Protein AF-A0A536UI67-F1 (afdb_monomer_lite)

Sequence (91 aa):
SKNPADYYISTVQLSTEPYGIIVRKGDPDFKKVADGAITAVMKSGEITKIYAKWFLSPIPPKNGNLNVPMSDALKKVIANPTDSGDPASYK

pLDDT: mean 90.35, std 6.57, range [58.56, 97.31]

Foldseek 3Di:
DVDPVVDDDDPDDPDDFDDDDDDDPPCVVVVCVRLVVVLCCLVVVVVVVVCCPQAVFQDDDVRDHNVDDDDQLNVQCSVPPDPDRDVVSRD

Secondary structure (DSSP, 8-state):
--SGGG----S-------------TT-HHHHHHHHHHHHHHHHTTHHHHHHHHHHSS-BTTTTB----PPPHHHHHHHHS------GGGT-

Structure (mmCIF, N/CA/C/O backbone):
data_AF-A0A536UI67-F1
#
_entry.id   AF-A0A536UI67-F1
#
loop_
_atom_site.group_PDB
_atom_site.id
_atom_site.type_symbol
_atom_site.label_atom_id
_atom_site.label_alt_id
_atom_site.label_comp_id
_atom_site.label_asym_id
_atom_site.label_entity_id
_atom_site.label_seq_id
_atom_site.pdbx_PDB_ins_code
_atom_site.Cartn_x
_atom_site.Cartn_y
_atom_site.Cartn_z
_atom_site.occupancy
_atom_site.B_iso_or_equiv
_atom_site.auth_seq_id
_atom_site.auth_comp_id
_atom_site.auth_asym_id
_atom_site.auth_atom_id
_atom_site.pdbx_PDB_model_num
ATOM 1 N N . SER A 1 1 ? 17.904 6.073 -24.801 1.00 58.56 1 SER A N 1
ATOM 2 C CA . SER A 1 1 ? 18.037 4.678 -25.238 1.00 58.56 1 SER A CA 1
ATOM 3 C C . SER A 1 1 ? 16.661 4.084 -25.529 1.00 58.56 1 SER A C 1
ATOM 5 O O . SER A 1 1 ? 15.681 4.530 -24.947 1.00 58.56 1 SER A O 1
ATOM 7 N N . LYS A 1 2 ? 16.564 3.121 -26.455 1.00 78.94 2 LYS A N 1
ATOM 8 C CA . LYS A 1 2 ? 15.337 2.337 -26.697 1.00 78.94 2 LYS A CA 1
ATOM 9 C C . LYS A 1 2 ? 15.245 1.095 -25.791 1.00 78.94 2 LYS A C 1
ATOM 11 O O . LYS A 1 2 ? 14.171 0.511 -25.703 1.00 78.94 2 LYS A O 1
ATOM 16 N N . ASN A 1 3 ? 16.338 0.727 -25.112 1.00 80.38 3 ASN A N 1
ATOM 17 C CA . ASN A 1 3 ? 16.414 -0.421 -24.212 1.00 80.38 3 ASN A CA 1
ATOM 18 C C . ASN A 1 3 ? 16.260 0.047 -22.754 1.00 80.38 3 ASN A C 1
ATOM 20 O O . ASN A 1 3 ? 17.102 0.807 -22.275 1.00 80.38 3 ASN A O 1
ATOM 24 N N . PRO A 1 4 ? 15.225 -0.404 -22.021 1.00 77.25 4 PRO A N 1
ATOM 25 C CA . PRO A 1 4 ? 15.024 -0.036 -20.617 1.00 77.25 4 PRO A CA 1
ATOM 26 C C . PRO A 1 4 ? 16.189 -0.421 -19.694 1.00 77.25 4 PRO A C 1
ATOM 28 O O . PRO A 1 4 ? 16.404 0.243 -18.689 1.00 77.25 4 PRO A O 1
ATOM 31 N N . ALA A 1 5 ? 16.952 -1.459 -20.052 1.00 80.69 5 ALA A N 1
ATOM 32 C CA . ALA A 1 5 ? 18.100 -1.941 -19.283 1.00 80.69 5 ALA A CA 1
ATOM 33 C C . ALA A 1 5 ? 19.288 -0.961 -19.245 1.00 80.69 5 ALA A C 1
ATOM 35 O O . ALA A 1 5 ? 20.154 -1.096 -18.388 1.00 80.69 5 ALA A O 1
ATOM 36 N N . ASP A 1 6 ? 19.315 0.038 -20.131 1.00 86.38 6 ASP A N 1
ATOM 37 C CA . ASP A 1 6 ? 20.372 1.057 -20.153 1.00 86.38 6 ASP A CA 1
ATOM 38 C C . ASP A 1 6 ? 20.122 2.184 -19.132 1.00 86.38 6 ASP A C 1
ATOM 40 O O . ASP A 1 6 ? 20.909 3.126 -19.028 1.00 86.38 6 ASP A O 1
ATOM 44 N N . TYR A 1 7 ? 18.999 2.129 -18.411 1.00 84.44 7 TYR A N 1
ATOM 45 C CA . TYR A 1 7 ? 18.609 3.100 -17.398 1.00 84.44 7 TYR A CA 1
ATOM 46 C C . TYR A 1 7 ? 18.764 2.495 -16.004 1.00 84.44 7 TYR A C 1
ATOM 48 O O . TYR A 1 7 ? 18.456 1.324 -15.788 1.00 84.44 7 TYR A O 1
ATOM 56 N N . TYR A 1 8 ? 19.184 3.310 -15.036 1.00 84.56 8 TYR A N 1
ATOM 57 C CA . TYR A 1 8 ? 19.240 2.918 -13.631 1.00 84.56 8 TYR A CA 1
ATOM 58 C C . TYR A 1 8 ? 18.398 3.873 -12.783 1.00 84.56 8 TYR A C 1
ATOM 60 O O . TYR A 1 8 ? 18.331 5.074 -13.050 1.00 84.56 8 TYR A O 1
ATOM 68 N N . ILE A 1 9 ? 17.756 3.333 -11.749 1.00 82.75 9 ILE A N 1
ATOM 69 C CA . ILE A 1 9 ? 17.102 4.136 -10.717 1.00 82.75 9 ILE A CA 1
ATOM 70 C C . ILE A 1 9 ? 18.161 4.455 -9.664 1.00 82.75 9 ILE A C 1
ATOM 72 O O . ILE A 1 9 ? 18.794 3.549 -9.122 1.00 82.75 9 ILE A O 1
ATOM 76 N N . SER A 1 10 ? 18.378 5.742 -9.395 1.00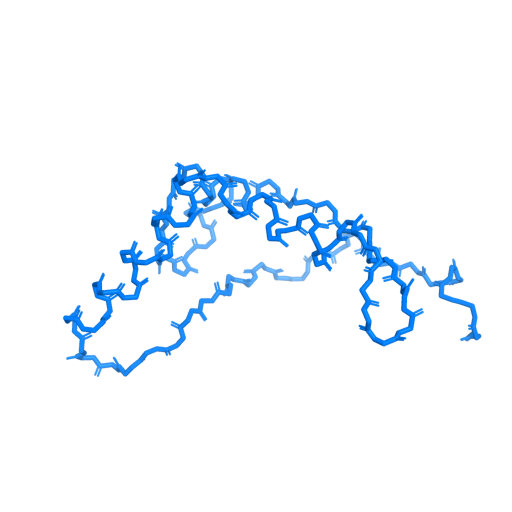 84.88 10 SER A N 1
ATOM 77 C CA . SER A 1 10 ? 19.305 6.178 -8.349 1.00 84.88 10 SER A CA 1
ATOM 78 C C . SER A 1 10 ? 18.867 5.663 -6.979 1.00 84.88 10 SER A C 1
ATOM 80 O O . SER A 1 10 ? 17.681 5.654 -6.658 1.00 84.88 10 SER A O 1
ATOM 82 N N . THR A 1 11 ? 19.834 5.286 -6.147 1.00 81.94 11 THR A N 1
ATOM 83 C CA . THR A 1 11 ? 19.601 4.910 -4.745 1.00 81.94 11 THR A CA 1
ATOM 84 C C . THR A 1 11 ? 19.428 6.122 -3.828 1.00 81.94 11 THR A C 1
ATOM 86 O O . THR A 1 11 ? 19.064 5.964 -2.664 1.00 81.94 11 THR A O 1
ATOM 89 N N . VAL A 1 12 ? 19.672 7.338 -4.331 1.00 84.25 12 VAL A N 1
ATOM 90 C CA . VAL A 1 12 ? 19.459 8.580 -3.581 1.00 84.25 12 VAL A CA 1
ATOM 91 C C . VAL A 1 12 ? 17.961 8.846 -3.465 1.00 84.25 12 VAL A C 1
ATOM 93 O O . VAL A 1 12 ? 17.296 9.162 -4.451 1.00 84.25 12 VAL A O 1
ATOM 96 N N . GLN A 1 13 ? 17.436 8.746 -2.247 1.00 78.00 13 GLN A N 1
ATOM 97 C CA . GLN A 1 13 ? 16.037 9.025 -1.947 1.00 78.00 13 GLN A CA 1
ATOM 98 C C . GLN A 1 13 ? 15.872 10.488 -1.515 1.00 78.00 13 GLN A C 1
ATOM 100 O O . GLN A 1 13 ? 16.431 10.903 -0.503 1.00 78.00 13 GLN A O 1
ATOM 105 N N . LEU A 1 14 ? 15.121 11.275 -2.292 1.00 81.56 14 LEU A N 1
ATOM 106 C CA . LEU A 1 14 ? 14.901 12.707 -2.025 1.00 81.56 14 LEU A CA 1
ATOM 107 C C . LEU A 1 14 ? 13.805 12.950 -0.975 1.00 81.56 14 LEU A C 1
ATOM 109 O O . LEU A 1 14 ? 13.907 13.871 -0.169 1.00 81.56 14 LEU A O 1
ATOM 113 N N . SER A 1 15 ? 12.770 12.113 -0.973 1.00 79.12 15 SER A N 1
ATOM 114 C CA . SER A 1 15 ? 11.652 12.147 -0.029 1.00 79.12 15 SER A CA 1
ATOM 115 C C . SER A 1 15 ? 11.056 10.743 0.129 1.00 79.12 15 SER A C 1
ATOM 117 O O . SER A 1 15 ? 11.273 9.852 -0.697 1.00 79.12 15 SER A O 1
ATOM 119 N N . THR A 1 16 ? 10.311 10.525 1.214 1.00 79.75 16 THR A N 1
ATOM 120 C CA . THR A 1 16 ? 9.461 9.338 1.375 1.00 79.75 16 THR A CA 1
ATOM 121 C C . THR A 1 16 ? 8.020 9.802 1.455 1.00 79.75 16 THR A C 1
ATOM 123 O O . THR A 1 16 ? 7.623 10.406 2.449 1.00 79.75 16 THR A O 1
ATOM 126 N N . GLU A 1 17 ? 7.250 9.513 0.414 1.00 83.94 17 GLU A N 1
ATOM 127 C CA . GLU A 1 17 ? 5.877 9.991 0.274 1.00 83.94 17 GLU A CA 1
ATOM 128 C C . GLU A 1 17 ? 4.904 8.818 0.445 1.00 83.94 17 GLU A C 1
ATOM 130 O O . GLU A 1 17 ? 4.938 7.878 -0.355 1.00 83.94 17 GLU A O 1
ATOM 135 N N . PRO A 1 18 ? 4.064 8.822 1.494 1.00 86.62 18 PRO A N 1
ATOM 136 C CA . PRO A 1 18 ? 3.072 7.780 1.693 1.00 86.62 18 PRO A CA 1
ATOM 137 C C . PRO A 1 18 ? 1.901 7.998 0.732 1.00 86.62 18 PRO A C 1
ATOM 139 O O . PRO A 1 18 ? 1.389 9.109 0.592 1.00 86.62 18 PRO A O 1
ATOM 142 N N . TYR A 1 19 ? 1.461 6.932 0.065 1.00 87.12 19 TYR A N 1
ATOM 143 C CA . TYR A 1 19 ? 0.282 6.977 -0.801 1.00 87.12 19 TYR A CA 1
ATOM 144 C C . TYR A 1 19 ? -0.949 6.523 -0.023 1.00 87.12 19 TYR A C 1
ATOM 146 O O . TYR A 1 19 ? -0.923 5.494 0.649 1.00 87.12 19 TYR A O 1
ATOM 154 N N . GLY A 1 20 ? -2.037 7.278 -0.149 1.00 90.19 20 GLY A N 1
ATOM 155 C CA . GLY A 1 20 ? -3.303 6.998 0.518 1.00 90.19 20 GLY A CA 1
ATOM 156 C C . GLY A 1 20 ? -4.501 7.276 -0.382 1.00 90.19 20 GLY A C 1
ATOM 157 O O . GLY A 1 20 ? -4.399 7.971 -1.395 1.00 90.19 20 GLY A O 1
ATOM 158 N N . ILE A 1 21 ? -5.653 6.727 -0.001 1.00 91.56 21 ILE A N 1
ATOM 159 C CA . ILE A 1 21 ? -6.927 7.027 -0.657 1.00 91.56 21 ILE A CA 1
ATOM 160 C C . ILE A 1 21 ? -7.412 8.385 -0.155 1.00 91.56 21 ILE A C 1
ATOM 162 O O . ILE A 1 21 ? -7.612 8.583 1.042 1.00 91.56 21 ILE A O 1
ATOM 166 N N . ILE A 1 22 ? -7.618 9.320 -1.080 1.00 91.75 22 ILE A N 1
ATOM 167 C CA . ILE A 1 22 ? -8.143 10.644 -0.753 1.00 91.75 22 ILE A CA 1
ATOM 168 C C . ILE A 1 22 ? -9.655 10.540 -0.553 1.00 91.75 22 ILE A C 1
ATOM 170 O O . ILE A 1 22 ? -10.382 10.059 -1.421 1.00 91.75 22 ILE A O 1
ATOM 174 N N . VAL A 1 23 ? -10.126 11.035 0.588 1.00 92.94 23 VAL A N 1
ATOM 175 C CA . VAL A 1 23 ? -11.546 11.115 0.941 1.00 92.94 23 VAL A CA 1
ATOM 176 C C . VAL A 1 23 ? -11.921 12.552 1.298 1.00 92.94 23 VAL A C 1
ATOM 178 O O . VAL A 1 23 ? -11.053 13.396 1.532 1.00 92.94 23 VAL A O 1
ATOM 181 N N . ARG A 1 24 ? -13.224 12.856 1.336 1.00 96.19 24 ARG A N 1
ATOM 182 C CA . ARG A 1 24 ? -13.694 14.182 1.759 1.00 96.19 24 ARG A CA 1
ATOM 183 C C . ARG A 1 24 ? -13.290 14.457 3.208 1.00 96.19 24 ARG A C 1
ATOM 185 O O . ARG A 1 24 ? -13.416 13.602 4.081 1.00 96.19 24 ARG A O 1
ATOM 192 N N . LYS A 1 25 ? -12.848 15.686 3.471 1.00 95.12 25 LYS A N 1
ATOM 193 C CA . LYS A 1 25 ? -12.557 16.154 4.829 1.00 95.12 25 LYS A CA 1
ATOM 194 C C . LYS A 1 25 ? -13.854 16.248 5.642 1.00 95.12 25 LYS A C 1
ATOM 196 O O . LYS A 1 25 ? -14.849 16.754 5.136 1.00 95.12 25 LYS A O 1
ATOM 201 N N . GLY A 1 26 ? -13.812 15.819 6.905 1.00 95.50 26 GLY A N 1
ATOM 202 C CA . GLY A 1 26 ? -14.953 15.903 7.827 1.00 95.50 26 GLY A CA 1
ATOM 203 C C . GLY A 1 26 ? -15.974 14.768 7.701 1.00 95.50 26 GLY A C 1
ATOM 204 O O . GLY A 1 26 ? -17.048 14.876 8.278 1.00 95.50 26 GLY A O 1
ATOM 205 N N . ASP A 1 27 ? -15.643 13.695 6.978 1.00 96.94 27 ASP A N 1
ATOM 206 C CA . ASP A 1 27 ? -16.497 12.515 6.781 1.00 96.94 27 ASP A CA 1
ATOM 207 C C . ASP A 1 27 ? -15.873 11.282 7.483 1.00 96.94 27 ASP A C 1
ATOM 209 O O . ASP A 1 27 ? -15.254 10.432 6.832 1.00 96.94 27 ASP A O 1
ATOM 213 N N . PRO A 1 28 ? -15.917 11.213 8.833 1.00 96.06 28 PRO A N 1
ATOM 214 C CA . PRO A 1 28 ? -15.246 10.157 9.594 1.00 96.06 28 PRO A CA 1
ATOM 215 C C . PRO A 1 28 ? -15.870 8.777 9.366 1.00 96.06 28 PRO A C 1
ATOM 217 O O . PRO A 1 28 ? -15.158 7.774 9.413 1.00 96.06 28 PRO A O 1
ATOM 220 N N . ASP A 1 29 ? -17.170 8.716 9.077 1.00 97.31 29 ASP A N 1
ATOM 221 C CA . ASP A 1 29 ? -17.868 7.458 8.819 1.00 97.31 29 ASP A CA 1
ATOM 222 C C . ASP A 1 29 ? -17.407 6.840 7.500 1.00 97.31 29 ASP A C 1
ATOM 224 O O . ASP A 1 29 ? -17.054 5.657 7.460 1.00 97.31 29 ASP A O 1
ATOM 228 N N . PHE A 1 30 ? -17.310 7.639 6.431 1.00 96.75 30 PHE A N 1
ATOM 229 C CA . PHE A 1 30 ? -16.771 7.143 5.169 1.00 96.75 30 PHE A CA 1
ATOM 230 C C . PHE A 1 30 ? -15.293 6.770 5.288 1.00 96.75 30 PHE A C 1
ATOM 232 O O . PHE A 1 30 ? -14.878 5.722 4.788 1.00 96.75 30 PHE A O 1
ATOM 239 N N . LYS A 1 31 ? -14.501 7.581 6.004 1.00 96.44 31 LYS A N 1
ATOM 240 C CA . LYS A 1 31 ? -13.100 7.253 6.289 1.00 96.44 31 LYS A CA 1
ATOM 241 C C . LYS A 1 31 ? -12.978 5.900 6.994 1.00 96.44 31 LYS A C 1
ATOM 243 O O . LYS A 1 31 ? -12.198 5.066 6.549 1.00 96.44 31 LYS A O 1
ATOM 248 N N . LYS A 1 32 ? -13.797 5.633 8.014 1.00 96.38 32 LYS A N 1
ATOM 249 C CA . LYS A 1 32 ? -13.795 4.352 8.736 1.00 96.38 32 LYS A CA 1
ATOM 250 C C . LYS A 1 32 ? -14.077 3.161 7.817 1.00 96.38 32 LYS A C 1
ATOM 252 O O . LYS A 1 32 ? -13.451 2.114 7.972 1.00 96.38 32 LYS A O 1
ATOM 257 N N . VAL A 1 33 ? -14.995 3.307 6.860 1.00 97.06 33 VAL A N 1
ATOM 258 C CA . VAL A 1 33 ? -15.278 2.260 5.864 1.00 97.06 33 VAL A CA 1
ATOM 259 C C . VAL A 1 33 ? -14.068 2.028 4.956 1.00 97.06 33 VAL A C 1
ATOM 261 O O . VAL A 1 33 ? -13.671 0.879 4.756 1.00 97.06 33 VAL A O 1
ATOM 264 N N . ALA A 1 34 ? -13.458 3.100 4.442 1.00 96.06 34 ALA A N 1
ATOM 265 C CA . ALA A 1 34 ? -12.276 3.010 3.586 1.00 96.06 34 ALA A CA 1
ATOM 266 C C . ALA A 1 34 ? -11.083 2.370 4.319 1.00 96.06 34 ALA A C 1
ATOM 268 O O . ALA A 1 34 ? -10.496 1.406 3.822 1.00 96.06 34 ALA A O 1
ATOM 269 N N . ASP A 1 35 ? -10.777 2.842 5.529 1.00 96.25 35 ASP A N 1
ATOM 270 C CA . ASP A 1 35 ? -9.702 2.307 6.369 1.00 96.25 35 ASP A CA 1
ATOM 271 C C . ASP A 1 35 ? -9.947 0.832 6.710 1.00 96.25 35 ASP A C 1
ATOM 273 O O . ASP A 1 35 ? -9.027 0.012 6.660 1.00 96.25 35 ASP A O 1
ATOM 277 N N . GLY A 1 36 ? -11.198 0.474 7.020 1.00 96.56 36 GLY A N 1
ATOM 278 C CA . GLY A 1 36 ? -11.600 -0.899 7.312 1.00 96.56 36 GLY A CA 1
ATOM 279 C C . GLY A 1 36 ? -11.384 -1.839 6.126 1.00 96.56 36 GLY A C 1
ATOM 280 O O . GLY A 1 36 ? -10.813 -2.917 6.299 1.00 96.56 36 GLY A O 1
ATOM 281 N N . ALA A 1 37 ? -11.771 -1.419 4.918 1.00 96.50 37 ALA A N 1
ATOM 282 C CA . ALA A 1 37 ? -11.573 -2.203 3.701 1.00 96.50 37 ALA A CA 1
ATOM 283 C C . ALA A 1 37 ? -10.082 -2.430 3.399 1.00 96.50 37 ALA A C 1
ATOM 285 O O . ALA A 1 37 ? -9.667 -3.558 3.130 1.00 96.50 37 ALA A O 1
ATOM 286 N N . ILE A 1 38 ? -9.257 -1.385 3.505 1.00 95.62 38 ILE A N 1
ATOM 287 C CA . ILE A 1 38 ? -7.811 -1.489 3.264 1.00 95.62 38 ILE A CA 1
ATOM 288 C C . ILE A 1 38 ? -7.131 -2.353 4.328 1.00 95.62 38 ILE A C 1
ATOM 290 O O . ILE A 1 38 ? -6.338 -3.236 3.996 1.00 95.62 38 ILE A O 1
ATOM 294 N N . THR A 1 39 ? -7.496 -2.171 5.597 1.00 95.88 39 THR A N 1
ATOM 295 C CA . THR A 1 39 ? -6.984 -2.989 6.703 1.00 95.88 39 THR A CA 1
ATOM 296 C C . THR A 1 39 ? -7.330 -4.464 6.511 1.00 95.88 39 THR A C 1
ATOM 298 O O . THR A 1 39 ? -6.491 -5.325 6.778 1.00 95.88 39 THR A O 1
ATOM 301 N N . ALA A 1 40 ? -8.536 -4.777 6.029 1.00 96.88 40 ALA A N 1
ATOM 302 C CA . ALA A 1 40 ? -8.943 -6.151 5.749 1.00 96.88 40 ALA A CA 1
ATOM 303 C C . ALA A 1 40 ? -8.064 -6.799 4.666 1.00 96.88 40 ALA A C 1
ATOM 305 O O . ALA A 1 40 ? -7.586 -7.912 4.873 1.00 96.88 40 ALA A O 1
ATOM 306 N N . VAL A 1 41 ? -7.779 -6.086 3.570 1.00 96.81 41 VAL A N 1
ATOM 307 C CA . VAL A 1 41 ? -6.900 -6.560 2.479 1.00 96.81 41 VAL A CA 1
ATOM 308 C C . VAL A 1 41 ? -5.457 -6.773 2.952 1.00 96.81 41 VAL A C 1
ATOM 310 O O . VAL A 1 41 ? -4.782 -7.714 2.525 1.00 96.81 41 VAL A O 1
ATOM 313 N N . MET A 1 42 ? -4.960 -5.905 3.838 1.00 95.06 42 MET A N 1
ATOM 314 C CA . MET A 1 42 ? -3.626 -6.059 4.424 1.00 95.06 42 MET A CA 1
ATOM 315 C C . MET A 1 42 ? -3.565 -7.284 5.343 1.00 95.06 42 MET A C 1
ATOM 317 O O . MET A 1 42 ? -2.696 -8.138 5.171 1.00 95.06 42 MET A O 1
ATOM 321 N N . LYS A 1 43 ? -4.522 -7.416 6.271 1.00 94.25 43 LYS A N 1
ATOM 322 C CA . LYS A 1 43 ? -4.560 -8.511 7.256 1.00 94.25 43 LYS A CA 1
ATOM 323 C C . LYS A 1 43 ? -4.874 -9.875 6.648 1.00 94.25 43 LYS A C 1
ATOM 325 O O . LYS A 1 43 ? -4.399 -10.881 7.166 1.00 94.25 43 LYS A O 1
ATOM 330 N N . SER A 1 44 ? -5.646 -9.929 5.564 1.00 96.50 44 SER A N 1
ATOM 331 C CA . SER A 1 44 ? -5.917 -11.176 4.838 1.00 96.50 44 SER A CA 1
ATOM 332 C C . SER A 1 44 ? -4.691 -11.700 4.079 1.00 96.50 44 SER A C 1
ATOM 334 O O . SER A 1 44 ? -4.684 -12.847 3.634 1.00 96.50 44 SER A O 1
ATOM 336 N N . GLY A 1 45 ? -3.657 -10.869 3.898 1.00 94.56 45 GLY A N 1
ATOM 337 C CA . GLY A 1 45 ? -2.491 -11.180 3.073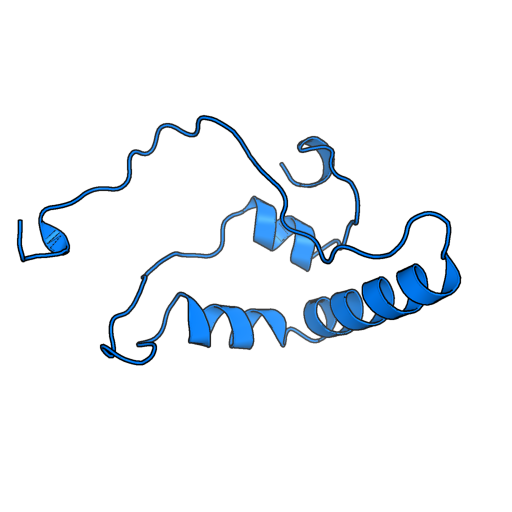 1.00 94.56 45 GLY A CA 1
ATOM 338 C C . GLY A 1 45 ? -2.752 -11.070 1.566 1.00 94.56 45 GLY A C 1
ATOM 339 O O . GLY A 1 45 ? -1.844 -11.310 0.766 1.00 94.56 45 GLY A O 1
ATOM 340 N N . GLU A 1 46 ? -3.959 -10.673 1.147 1.00 96.75 46 GLU A N 1
ATOM 341 C CA . GLU A 1 46 ? -4.290 -10.426 -0.262 1.00 96.75 46 GLU A CA 1
ATOM 342 C C . GLU A 1 46 ? -3.400 -9.348 -0.878 1.00 96.75 46 GLU A C 1
ATOM 344 O O . GLU A 1 46 ? -3.041 -9.446 -2.056 1.00 96.75 46 GLU A O 1
ATOM 349 N N . ILE A 1 47 ? -2.962 -8.376 -0.072 1.00 96.56 47 ILE A N 1
ATOM 350 C CA . ILE A 1 47 ? -2.025 -7.336 -0.501 1.00 96.56 47 ILE A CA 1
ATOM 351 C C . ILE A 1 47 ? -0.745 -7.908 -1.125 1.00 96.56 47 ILE A C 1
ATOM 353 O O . ILE A 1 47 ? -0.253 -7.361 -2.109 1.00 96.56 47 ILE A O 1
ATOM 357 N N . THR A 1 48 ? -0.241 -9.047 -0.643 1.00 95.19 48 THR A N 1
ATOM 358 C CA . THR A 1 48 ? 0.958 -9.693 -1.198 1.00 95.19 48 THR A CA 1
ATOM 359 C C . THR A 1 48 ? 0.710 -10.199 -2.617 1.00 95.19 48 THR A C 1
ATOM 361 O O . THR A 1 48 ? 1.561 -10.037 -3.491 1.00 95.19 48 THR A O 1
ATOM 364 N N . LYS A 1 49 ? -0.478 -10.759 -2.882 1.00 96.62 49 LYS A N 1
ATOM 365 C CA . LYS A 1 49 ? -0.877 -11.216 -4.225 1.00 96.62 49 LYS A CA 1
ATOM 366 C C . LYS A 1 49 ? -1.073 -10.034 -5.171 1.00 96.62 49 LYS A C 1
ATOM 368 O O . LYS A 1 49 ? -0.627 -10.084 -6.317 1.00 96.62 49 LYS A O 1
ATOM 373 N N . ILE A 1 50 ? -1.707 -8.967 -4.685 1.00 96.62 50 ILE A N 1
ATOM 374 C CA . ILE A 1 50 ? -1.896 -7.722 -5.439 1.00 96.62 50 ILE A CA 1
ATOM 375 C C . ILE A 1 50 ? -0.532 -7.126 -5.806 1.00 96.62 50 ILE A C 1
ATOM 377 O O . ILE A 1 50 ? -0.299 -6.809 -6.972 1.00 96.62 50 ILE A O 1
ATOM 381 N N . TYR A 1 51 ? 0.388 -7.038 -4.844 1.00 96.62 51 TYR A N 1
ATOM 382 C CA . TYR A 1 51 ? 1.730 -6.510 -5.067 1.00 96.62 51 TYR A CA 1
ATOM 383 C C . TYR A 1 51 ? 2.506 -7.356 -6.082 1.00 96.62 51 TYR A C 1
ATOM 385 O O . TYR A 1 51 ? 3.048 -6.824 -7.049 1.00 96.62 51 TYR A O 1
ATOM 393 N N . ALA A 1 52 ? 2.498 -8.683 -5.919 1.00 96.56 52 ALA A N 1
ATOM 394 C CA . ALA A 1 52 ? 3.178 -9.596 -6.832 1.00 96.56 52 ALA A CA 1
ATOM 395 C C . ALA A 1 52 ? 2.670 -9.467 -8.276 1.00 96.56 52 ALA A C 1
ATOM 397 O O . ALA A 1 52 ? 3.474 -9.453 -9.207 1.00 96.56 52 ALA A O 1
ATOM 398 N N . LYS A 1 53 ? 1.353 -9.313 -8.467 1.00 95.50 53 LYS A N 1
ATOM 399 C CA . LYS A 1 53 ? 0.747 -9.130 -9.791 1.00 95.50 53 LYS A CA 1
ATOM 400 C C . LYS A 1 53 ? 1.226 -7.854 -10.483 1.00 95.50 53 LYS A C 1
ATOM 402 O O . LYS A 1 53 ? 1.483 -7.889 -11.679 1.00 95.50 53 LYS A O 1
ATOM 407 N N . TRP A 1 54 ? 1.303 -6.740 -9.757 1.00 95.88 54 TRP A N 1
ATOM 408 C CA . TRP A 1 54 ? 1.533 -5.430 -10.373 1.00 95.88 54 TRP A CA 1
ATOM 409 C C . TRP A 1 54 ? 2.999 -4.992 -10.408 1.00 95.88 54 TRP A C 1
ATOM 411 O O . TRP A 1 54 ? 3.370 -4.225 -11.291 1.00 95.88 54 TRP A O 1
ATOM 421 N N . PHE A 1 55 ? 3.833 -5.479 -9.487 1.00 95.44 55 PHE A N 1
ATOM 422 C CA . PHE A 1 55 ? 5.225 -5.028 -9.350 1.00 95.44 55 PHE A CA 1
ATOM 423 C C . PHE A 1 55 ? 6.267 -6.106 -9.642 1.00 95.44 55 PHE A C 1
ATOM 425 O O . PHE A 1 55 ? 7.405 -5.763 -9.964 1.00 95.44 55 PHE A O 1
ATOM 432 N N . LEU A 1 56 ? 5.896 -7.385 -9.522 1.00 94.75 56 LEU A N 1
ATOM 433 C CA . LEU A 1 56 ? 6.822 -8.518 -9.646 1.00 94.75 56 LEU A CA 1
ATOM 434 C C . LEU A 1 56 ? 6.460 -9.479 -10.782 1.00 94.75 56 LEU A C 1
ATOM 436 O O . LEU A 1 56 ? 7.163 -10.468 -10.984 1.00 94.75 56 LEU A O 1
ATOM 440 N N . SER A 1 57 ? 5.390 -9.203 -11.525 1.00 94.38 57 SER A N 1
ATOM 441 C CA . SER A 1 57 ? 4.939 -10.008 -12.662 1.00 94.38 57 SER A CA 1
ATOM 442 C C . SER A 1 57 ? 4.839 -9.147 -13.923 1.00 94.38 57 SER A C 1
ATOM 444 O O . SER A 1 57 ? 4.737 -7.923 -13.826 1.00 94.38 57 SER A O 1
ATOM 446 N N . PRO A 1 58 ? 4.845 -9.756 -15.121 1.00 93.94 58 PRO A N 1
ATOM 447 C CA . PRO A 1 58 ? 4.538 -9.047 -16.356 1.00 93.94 58 PRO A CA 1
ATOM 448 C C . PRO A 1 58 ? 3.155 -8.385 -16.307 1.00 93.94 58 PRO A C 1
ATOM 450 O O . PRO A 1 58 ? 2.157 -9.046 -16.011 1.00 93.94 58 PRO A O 1
ATOM 453 N N . ILE A 1 59 ? 3.093 -7.092 -16.633 1.00 93.75 59 ILE A N 1
ATOM 454 C CA . ILE A 1 59 ? 1.852 -6.309 -16.659 1.00 93.75 59 ILE A CA 1
ATOM 455 C C . ILE A 1 59 ? 1.523 -5.805 -18.074 1.00 93.75 59 ILE A C 1
ATOM 457 O O . ILE A 1 59 ? 2.423 -5.485 -18.862 1.00 93.75 59 ILE A O 1
ATOM 461 N N . PRO A 1 60 ? 0.230 -5.712 -18.431 1.00 92.00 60 PRO A N 1
ATOM 462 C CA . PRO A 1 60 ? -0.194 -5.129 -19.701 1.00 92.00 60 PRO A CA 1
ATOM 463 C C . PRO A 1 60 ? 0.107 -3.617 -19.772 1.00 92.00 60 PRO A C 1
ATOM 465 O O . PRO A 1 60 ? 0.265 -2.972 -18.735 1.00 92.00 60 PRO A O 1
ATOM 468 N N . PRO A 1 61 ? 0.161 -3.018 -20.982 1.00 90.94 61 PRO A N 1
ATOM 469 C CA . PRO A 1 61 ? -0.073 -3.640 -22.293 1.00 90.94 61 PRO A CA 1
ATOM 470 C C . PRO A 1 61 ? 1.188 -4.232 -22.941 1.00 90.94 61 PRO A C 1
ATOM 472 O O . PRO A 1 61 ? 1.081 -5.018 -23.873 1.00 90.94 61 PRO A O 1
ATOM 475 N N . LYS A 1 62 ? 2.386 -3.862 -22.469 1.00 87.56 62 LYS A N 1
ATOM 476 C CA . LYS A 1 62 ? 3.665 -4.277 -23.078 1.00 87.56 62 LYS A CA 1
ATOM 477 C C . LYS A 1 62 ? 4.249 -5.565 -22.487 1.00 87.56 62 LYS A C 1
ATOM 479 O O . LYS A 1 62 ? 5.338 -5.961 -22.883 1.00 87.56 62 LYS A O 1
ATOM 484 N N . ASN A 1 63 ? 3.545 -6.189 -21.539 1.00 87.75 63 ASN A N 1
ATOM 485 C CA . ASN A 1 63 ? 3.964 -7.409 -20.846 1.00 87.75 63 ASN A CA 1
ATOM 486 C C . ASN A 1 63 ? 5.360 -7.291 -20.198 1.00 87.75 63 ASN A C 1
ATOM 488 O O . ASN A 1 63 ? 6.124 -8.252 -20.146 1.00 87.75 63 ASN A O 1
ATOM 492 N N . GLY A 1 64 ? 5.702 -6.084 -19.737 1.00 86.88 64 GLY A N 1
ATOM 493 C CA . GLY A 1 64 ? 6.946 -5.797 -19.027 1.00 86.88 64 GLY A CA 1
ATOM 494 C C . GLY A 1 64 ? 6.780 -6.010 -17.525 1.00 86.88 64 GLY A C 1
ATOM 495 O O . GLY A 1 64 ? 5.675 -5.874 -17.009 1.00 86.88 64 GLY A O 1
ATOM 496 N N . ASN A 1 65 ? 7.869 -6.329 -16.829 1.00 89.44 65 ASN A N 1
ATOM 497 C CA . ASN A 1 65 ? 7.894 -6.477 -15.373 1.00 89.44 65 ASN A CA 1
ATOM 498 C C . ASN A 1 65 ? 8.674 -5.313 -14.751 1.00 89.44 65 ASN A C 1
ATOM 500 O O . ASN A 1 65 ? 9.759 -4.982 -15.230 1.00 89.44 65 ASN A O 1
ATOM 504 N N . LEU A 1 66 ? 8.127 -4.703 -13.699 1.00 88.94 66 LEU A N 1
ATOM 505 C CA . LEU A 1 66 ? 8.779 -3.601 -12.992 1.00 88.94 66 LEU A CA 1
ATOM 506 C C . LEU A 1 66 ? 9.937 -4.090 -12.111 1.00 88.94 66 LEU A C 1
ATOM 508 O O . LEU A 1 66 ? 10.882 -3.338 -11.896 1.00 88.94 66 LEU A O 1
ATOM 512 N N . ASN A 1 67 ? 9.876 -5.339 -11.629 1.00 90.06 67 ASN A N 1
ATOM 513 C CA . ASN A 1 67 ? 10.856 -5.942 -10.720 1.00 90.06 67 ASN A CA 1
ATOM 514 C C . ASN A 1 67 ? 11.164 -5.067 -9.492 1.00 90.06 67 ASN A C 1
ATOM 516 O O . ASN A 1 67 ? 12.310 -4.972 -9.053 1.00 90.06 67 ASN A O 1
ATOM 520 N N . VAL A 1 68 ? 10.138 -4.421 -8.932 1.00 90.50 68 VAL A N 1
ATOM 521 C CA . VAL A 1 68 ? 10.282 -3.570 -7.746 1.00 90.50 68 VAL A CA 1
ATOM 522 C C . VAL A 1 68 ? 9.900 -4.388 -6.513 1.00 90.50 68 VAL A C 1
ATOM 524 O O . VAL A 1 68 ? 8.720 -4.701 -6.350 1.00 90.50 68 VAL A O 1
ATOM 527 N N . PRO A 1 69 ? 10.855 -4.775 -5.647 1.00 92.06 69 PRO A N 1
ATOM 528 C CA . PRO A 1 69 ? 10.536 -5.471 -4.411 1.00 92.06 69 PRO A CA 1
ATOM 529 C C . PRO A 1 69 ? 9.835 -4.537 -3.424 1.00 92.06 69 PRO A C 1
ATOM 531 O O . PRO A 1 69 ? 10.090 -3.333 -3.374 1.00 92.06 69 PRO A O 1
ATOM 534 N N . MET A 1 70 ? 8.981 -5.125 -2.587 1.00 93.19 70 MET A N 1
ATOM 535 C CA . MET A 1 70 ? 8.297 -4.397 -1.526 1.00 93.19 70 MET A CA 1
ATOM 536 C C . MET A 1 70 ? 9.317 -3.778 -0.567 1.00 93.19 70 MET A C 1
ATOM 538 O O . MET A 1 70 ? 10.164 -4.487 -0.014 1.00 93.19 70 MET A O 1
ATOM 542 N N . SER A 1 71 ? 9.216 -2.465 -0.361 1.00 90.94 71 SER A N 1
ATOM 543 C CA . SER A 1 71 ? 10.076 -1.740 0.571 1.00 90.94 71 SER A CA 1
ATOM 544 C C . SER A 1 71 ? 9.808 -2.160 2.015 1.00 90.94 71 SER A C 1
ATOM 546 O O . SER A 1 71 ? 8.710 -2.606 2.359 1.00 90.94 71 SER A O 1
ATOM 548 N N . ASP A 1 72 ? 10.798 -1.981 2.885 1.00 90.69 72 ASP A N 1
ATOM 549 C CA . ASP A 1 72 ? 10.641 -2.318 4.302 1.00 90.69 72 ASP A CA 1
ATOM 550 C C . ASP A 1 72 ? 9.592 -1.441 4.991 1.00 90.69 72 ASP A C 1
ATOM 552 O O . ASP A 1 72 ? 8.841 -1.933 5.831 1.00 90.69 72 ASP A O 1
ATOM 556 N N . ALA A 1 73 ? 9.451 -0.188 4.555 1.00 90.44 73 ALA A N 1
ATOM 557 C CA . ALA A 1 73 ? 8.377 0.691 5.002 1.00 90.44 73 ALA A CA 1
ATOM 558 C C . ALA A 1 73 ? 6.986 0.127 4.670 1.00 90.44 73 ALA A C 1
ATOM 560 O O . ALA A 1 73 ? 6.115 0.057 5.536 1.00 90.44 73 ALA A O 1
ATOM 561 N N . LEU A 1 74 ? 6.777 -0.350 3.437 1.00 92.00 74 LEU A N 1
ATOM 562 C CA . LEU A 1 74 ? 5.494 -0.937 3.045 1.00 92.00 74 LEU A CA 1
ATOM 563 C C . LEU A 1 74 ? 5.218 -2.248 3.797 1.00 92.00 74 LEU A C 1
ATOM 565 O O . LEU A 1 74 ? 4.092 -2.470 4.236 1.00 92.00 74 LEU A O 1
ATOM 569 N N . LYS A 1 75 ? 6.239 -3.084 4.026 1.00 93.19 75 LYS A N 1
ATOM 570 C CA . LYS A 1 75 ? 6.098 -4.285 4.869 1.00 93.19 75 LYS A CA 1
ATOM 571 C C . LYS A 1 75 ? 5.654 -3.930 6.292 1.00 93.19 75 LYS A C 1
ATOM 573 O O . LYS A 1 75 ? 4.769 -4.596 6.827 1.00 93.19 75 LYS A O 1
ATOM 578 N N . LYS A 1 76 ? 6.226 -2.876 6.891 1.00 92.94 76 LYS A N 1
ATOM 579 C CA . LYS A 1 76 ? 5.839 -2.383 8.225 1.00 92.94 76 LYS A CA 1
ATOM 580 C C . LYS A 1 76 ? 4.384 -1.921 8.264 1.00 92.94 76 LYS A C 1
ATOM 582 O O . LYS A 1 76 ? 3.668 -2.321 9.176 1.00 92.94 76 LYS A O 1
ATOM 587 N N . VAL A 1 77 ? 3.938 -1.159 7.263 1.00 92.94 77 VAL A N 1
ATOM 588 C CA . VAL A 1 77 ? 2.539 -0.700 7.159 1.00 92.94 77 VAL A CA 1
ATOM 589 C C . VAL A 1 77 ? 1.575 -1.867 6.964 1.00 92.94 77 VAL A C 1
ATOM 591 O O . VAL A 1 77 ? 0.509 -1.883 7.560 1.00 92.94 77 VAL A O 1
ATOM 594 N N . ILE A 1 78 ? 1.935 -2.880 6.173 1.00 93.69 78 ILE A N 1
ATOM 595 C CA . ILE A 1 78 ? 1.085 -4.068 6.006 1.00 93.69 78 ILE A CA 1
ATOM 596 C C . ILE A 1 78 ? 0.945 -4.834 7.326 1.00 93.69 78 ILE A C 1
ATOM 598 O O . ILE A 1 78 ? -0.151 -5.286 7.657 1.00 93.69 78 ILE A O 1
ATOM 602 N N . ALA A 1 79 ? 2.037 -4.970 8.084 1.00 93.00 79 ALA A N 1
ATOM 603 C CA . ALA A 1 79 ? 2.015 -5.623 9.390 1.00 93.00 79 ALA A CA 1
ATOM 604 C C . ALA A 1 79 ? 1.233 -4.807 10.434 1.00 93.00 79 ALA A C 1
ATOM 606 O O . ALA A 1 79 ? 0.483 -5.379 11.223 1.00 93.00 79 ALA A O 1
ATOM 607 N N . ASN A 1 80 ? 1.383 -3.481 10.415 1.00 93.06 80 ASN A N 1
ATOM 608 C CA . ASN A 1 80 ? 0.746 -2.547 11.339 1.00 93.06 80 ASN A CA 1
ATOM 609 C C . ASN A 1 80 ? 0.119 -1.373 10.560 1.00 93.06 80 ASN A C 1
ATOM 611 O O . ASN A 1 80 ? 0.762 -0.331 10.410 1.00 93.06 80 ASN A O 1
ATOM 615 N N . PRO A 1 81 ? -1.120 -1.529 10.049 1.00 92.56 81 PRO A N 1
ATOM 616 C CA . PRO A 1 81 ? -1.773 -0.501 9.241 1.00 92.56 81 PRO A CA 1
ATOM 617 C C . PRO A 1 81 ? -1.910 0.830 9.981 1.00 92.56 81 PRO A C 1
ATOM 619 O O . PRO A 1 81 ? -2.316 0.872 11.142 1.00 92.56 81 PRO A O 1
ATOM 622 N N . THR A 1 82 ? -1.588 1.920 9.286 1.00 91.69 82 THR A N 1
ATOM 623 C CA . THR A 1 82 ? -1.653 3.293 9.794 1.00 91.69 82 THR A CA 1
ATOM 624 C C . THR A 1 82 ? -2.119 4.236 8.688 1.00 91.69 82 THR A C 1
ATOM 626 O O . THR A 1 82 ? -1.841 4.008 7.511 1.00 91.69 82 THR A O 1
ATOM 629 N N . ASP A 1 83 ? -2.829 5.293 9.068 1.00 89.94 83 ASP A N 1
ATOM 630 C CA . ASP A 1 83 ? -3.225 6.413 8.212 1.00 89.94 83 ASP A CA 1
ATOM 631 C C . ASP A 1 83 ? -2.394 7.682 8.488 1.00 89.94 83 ASP A C 1
ATOM 633 O O . ASP A 1 83 ? -2.707 8.762 7.983 1.00 89.94 83 ASP A O 1
ATOM 637 N N . SER A 1 84 ? -1.327 7.552 9.28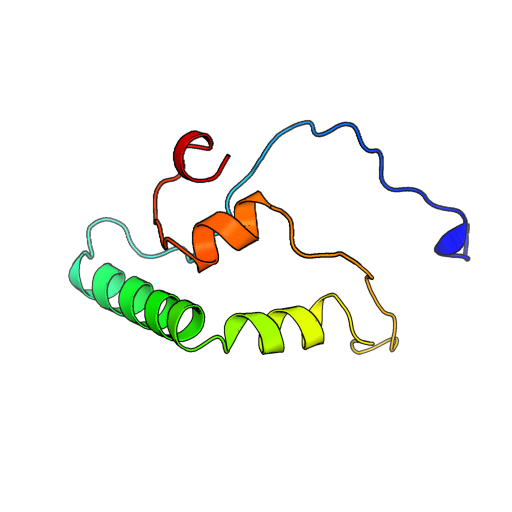4 1.00 87.81 84 SER A N 1
ATOM 638 C CA . SER A 1 84 ? -0.401 8.634 9.597 1.00 87.81 84 SER A CA 1
ATOM 639 C C . SER A 1 84 ? 0.417 9.034 8.371 1.00 87.81 84 SER A C 1
ATOM 641 O O . SER A 1 84 ? 1.034 8.199 7.708 1.00 87.81 84 SER A O 1
ATOM 643 N N . GLY A 1 85 ? 0.470 10.338 8.102 1.00 84.12 85 GLY A N 1
ATOM 644 C CA . GLY A 1 85 ? 1.363 10.912 7.095 1.00 84.12 85 GLY A CA 1
ATOM 645 C C . GLY A 1 85 ? 2.801 11.112 7.582 1.00 84.12 85 GLY A C 1
ATOM 646 O O . GLY A 1 85 ? 3.638 11.547 6.797 1.00 84.12 85 GLY A O 1
ATOM 647 N N . ASP A 1 86 ? 3.094 10.840 8.858 1.00 86.56 86 ASP A N 1
ATOM 648 C CA . ASP A 1 86 ? 4.433 10.996 9.427 1.00 86.56 86 ASP A CA 1
ATOM 649 C C . ASP A 1 86 ? 5.330 9.807 9.034 1.00 86.56 86 ASP A C 1
ATOM 651 O O . ASP A 1 86 ? 5.046 8.675 9.445 1.00 86.56 86 ASP A O 1
ATOM 655 N N . PRO A 1 87 ? 6.453 10.037 8.323 1.00 83.62 87 PRO A N 1
ATOM 656 C CA . PRO A 1 87 ? 7.412 8.991 8.000 1.00 83.62 87 PRO A CA 1
ATOM 657 C C . PRO A 1 87 ? 7.917 8.183 9.189 1.00 83.62 87 PRO A C 1
ATOM 659 O O . PRO A 1 87 ? 8.243 7.014 9.011 1.00 83.62 87 PRO A O 1
ATOM 662 N N . ALA A 1 88 ? 7.970 8.748 10.396 1.00 85.88 88 ALA A N 1
ATOM 663 C CA . ALA A 1 88 ? 8.359 8.003 11.593 1.00 85.88 88 ALA A CA 1
ATOM 664 C C . ALA A 1 88 ? 7.405 6.837 11.915 1.00 85.88 88 ALA A C 1
ATOM 666 O O . ALA A 1 88 ? 7.812 5.880 12.566 1.00 85.88 88 ALA A O 1
ATOM 667 N N . SER A 1 89 ? 6.163 6.877 11.422 1.00 85.12 89 SER A N 1
ATOM 668 C CA . SER A 1 89 ? 5.163 5.823 11.644 1.00 85.12 89 SER A CA 1
ATOM 669 C C . SER A 1 89 ? 5.422 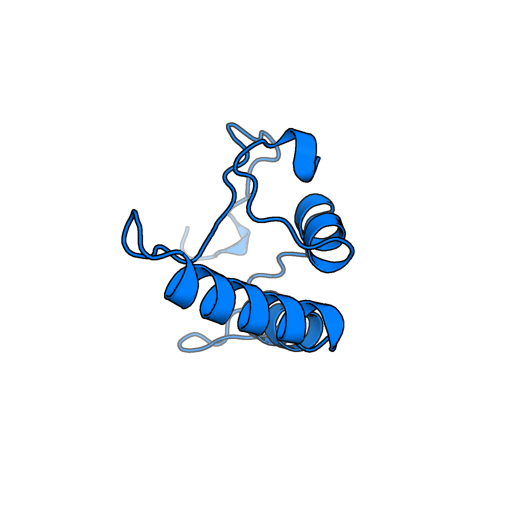4.558 10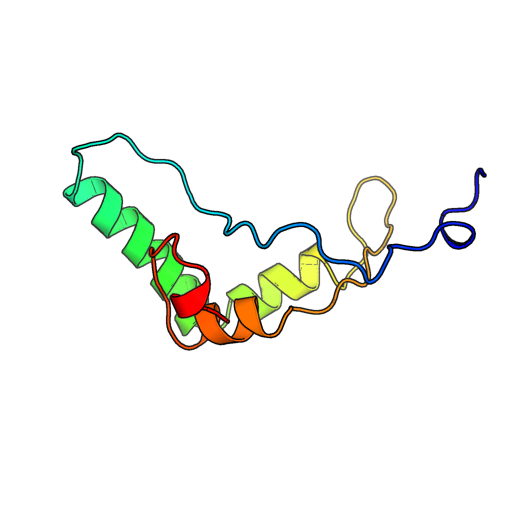.816 1.00 85.12 89 SER A C 1
ATOM 671 O O . SER A 1 89 ? 4.871 3.503 11.120 1.00 85.12 89 SER A O 1
ATOM 673 N N . TYR A 1 90 ? 6.244 4.651 9.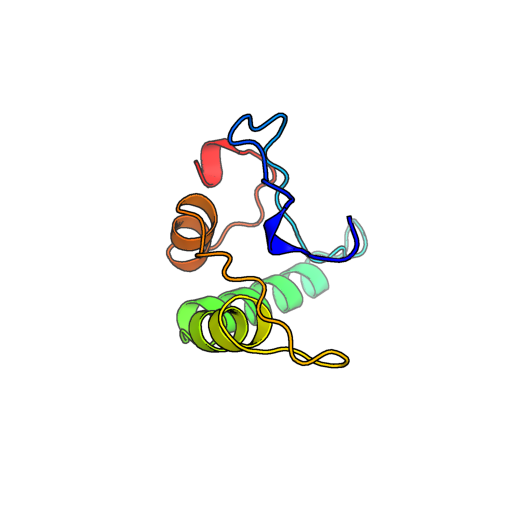767 1.00 82.12 90 TYR A N 1
ATOM 674 C CA . TYR A 1 90 ? 6.520 3.543 8.846 1.00 82.12 90 TYR A CA 1
ATOM 675 C C . TYR A 1 90 ? 7.994 3.419 8.436 1.00 82.12 90 TYR A C 1
ATOM 677 O O . TYR A 1 90 ? 8.321 2.608 7.568 1.00 82.12 90 TYR A O 1
ATOM 685 N N . LYS A 1 91 ? 8.891 4.199 9.044 1.00 79.19 91 LYS A N 1
ATOM 686 C CA . LYS A 1 91 ? 10.342 4.055 8.886 1.00 79.19 91 LYS A CA 1
ATOM 687 C C . LYS A 1 91 ? 10.910 2.929 9.728 1.00 79.19 91 LYS A C 1
ATOM 689 O O . LYS A 1 91 ? 10.340 2.540 10.771 1.00 79.19 91 LYS A O 1
#

Radius of gyration: 16.15 Å; chains: 1; bounding box: 38×27×38 Å